Protein AF-A0A3B9VML9-F1 (afdb_monomer_lite)

Radius of gyration: 15.19 Å; chains: 1; bounding box: 30×22×42 Å

Second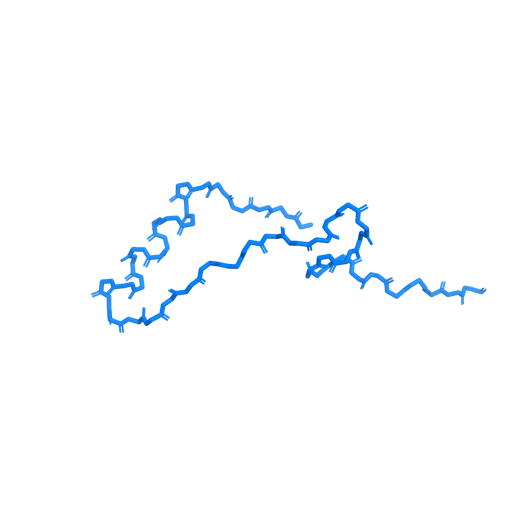ary structure (DSSP, 8-state):
--PPPHHHHHHHHHHHHHTT----PPPP-SGGGT-STTT-------

Sequence (46 aa):
WTASRKEDEIAFVKTLEKYGVPVTVRDTRGREIDGACGQLAAANKA

Foldseek 3Di:
DDDDDPVVVVVVCVVCVVVVHDDDDDDFDCVVVLPGPPSPDPPPDD

Structure (mmCIF, N/CA/C/O backbone):
data_AF-A0A3B9VML9-F1
#
_entry.id   AF-A0A3B9VML9-F1
#
loop_
_atom_site.group_PDB
_atom_site.id
_atom_site.type_symbol
_atom_site.label_atom_id
_atom_site.label_alt_id
_atom_site.label_comp_id
_atom_site.label_asym_id
_atom_site.label_entity_id
_atom_site.label_seq_id
_atom_site.pdbx_PDB_ins_code
_atom_site.Cartn_x
_atom_site.Cartn_y
_atom_site.Cartn_z
_atom_site.occupancy
_atom_site.B_iso_or_equiv
_atom_site.auth_seq_id
_atom_site.auth_comp_id
_atom_site.auth_asym_id
_atom_site.auth_atom_id
_atom_site.pdbx_PDB_model_num
ATOM 1 N N . TRP A 1 1 ? 1.566 0.331 -15.942 1.00 68.06 1 TRP A N 1
ATOM 2 C CA . TRP A 1 1 ? 0.921 0.303 -14.613 1.00 68.06 1 TRP A CA 1
ATOM 3 C C . TRP A 1 1 ? 0.903 1.721 -14.066 1.00 68.06 1 TRP A C 1
ATOM 5 O O . TRP A 1 1 ? 1.914 2.402 -14.199 1.00 68.06 1 TRP A O 1
ATOM 15 N N . THR A 1 2 ? -0.219 2.163 -13.495 1.00 80.69 2 THR A N 1
ATOM 16 C CA . THR A 1 2 ? -0.378 3.508 -12.918 1.00 80.69 2 THR A CA 1
ATOM 17 C C . THR A 1 2 ? -0.807 3.349 -11.467 1.00 80.69 2 THR A C 1
ATOM 19 O O . THR A 1 2 ? -1.758 2.620 -11.195 1.00 80.69 2 THR A O 1
ATOM 22 N N . ALA A 1 3 ? -0.093 3.990 -10.541 1.00 86.81 3 ALA A N 1
ATOM 23 C CA . ALA A 1 3 ? -0.434 3.943 -9.124 1.00 86.81 3 ALA A CA 1
ATOM 24 C C . ALA A 1 3 ? -1.756 4.679 -8.851 1.00 86.81 3 ALA A C 1
ATOM 26 O O . ALA A 1 3 ? -2.048 5.690 -9.494 1.00 86.81 3 ALA A O 1
ATOM 27 N N . SER A 1 4 ? -2.521 4.199 -7.870 1.00 93.81 4 SER A N 1
ATOM 28 C CA . SER A 1 4 ? -3.673 4.929 -7.336 1.00 93.81 4 SER A CA 1
ATOM 29 C C . SER A 1 4 ? -3.244 6.267 -6.729 1.00 93.81 4 SER A C 1
ATOM 31 O O . SE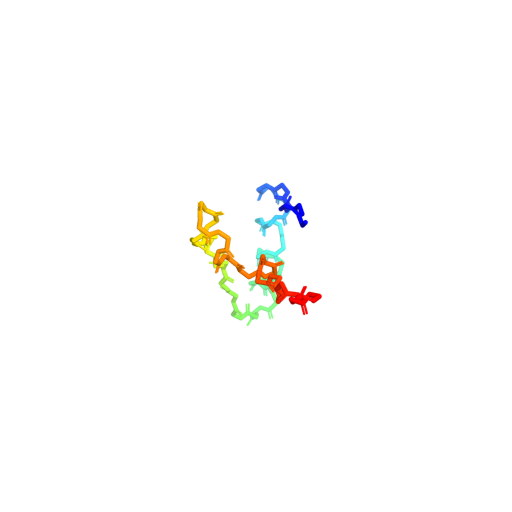R A 1 4 ? -2.092 6.447 -6.324 1.00 93.81 4 SER A O 1
ATOM 33 N N . ARG A 1 5 ? -4.187 7.207 -6.614 1.00 96.94 5 ARG A N 1
ATOM 34 C CA . ARG A 1 5 ? -3.959 8.435 -5.844 1.00 96.94 5 ARG A CA 1
ATOM 35 C C . ARG A 1 5 ? -3.795 8.075 -4.368 1.00 96.94 5 ARG A C 1
ATOM 37 O O . ARG A 1 5 ? -4.380 7.103 -3.888 1.00 96.94 5 ARG A O 1
ATOM 44 N N . LYS A 1 6 ? -3.035 8.884 -3.627 1.00 95.44 6 LYS A N 1
ATOM 45 C CA . LYS A 1 6 ? -2.737 8.597 -2.216 1.00 95.44 6 LYS A CA 1
ATOM 46 C C . LYS A 1 6 ? -3.999 8.540 -1.348 1.00 95.44 6 LYS A C 1
ATOM 48 O O . LYS A 1 6 ? -4.087 7.712 -0.448 1.00 95.44 6 LYS A O 1
AT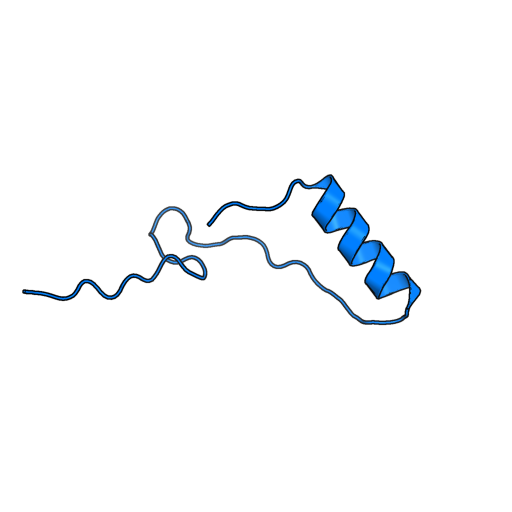OM 53 N N . GLU A 1 7 ? -4.983 9.386 -1.639 1.00 97.88 7 GLU A N 1
ATOM 54 C CA . GLU A 1 7 ? -6.279 9.389 -0.951 1.00 97.88 7 GLU A CA 1
ATOM 55 C C . GLU A 1 7 ? -7.070 8.087 -1.141 1.00 97.88 7 GLU A C 1
ATOM 57 O O . GLU A 1 7 ? -7.662 7.595 -0.180 1.00 97.88 7 GLU A O 1
ATOM 62 N N . ASP A 1 8 ? -7.016 7.492 -2.336 1.00 98.25 8 ASP A N 1
ATOM 63 C CA . ASP A 1 8 ? -7.715 6.243 -2.644 1.00 98.25 8 ASP A CA 1
ATOM 64 C C . ASP A 1 8 ? -7.073 5.064 -1.900 1.00 98.25 8 ASP A C 1
ATOM 66 O O . ASP A 1 8 ? -7.771 4.242 -1.306 1.00 98.25 8 ASP A O 1
ATOM 70 N N . GLU A 1 9 ? -5.736 5.012 -1.868 1.00 97.75 9 GLU A N 1
ATOM 71 C CA . GLU A 1 9 ? -4.981 4.023 -1.087 1.00 97.75 9 GLU A CA 1
ATOM 72 C C . GLU A 1 9 ? -5.339 4.101 0.407 1.00 97.75 9 GLU A C 1
ATOM 74 O O . GLU A 1 9 ? -5.633 3.083 1.035 1.00 97.75 9 GLU A O 1
ATOM 79 N N . ILE A 1 10 ? -5.384 5.314 0.970 1.00 98.19 10 ILE A N 1
ATOM 80 C CA . ILE A 1 10 ? -5.740 5.536 2.378 1.00 98.19 10 ILE A CA 1
ATOM 81 C C . ILE A 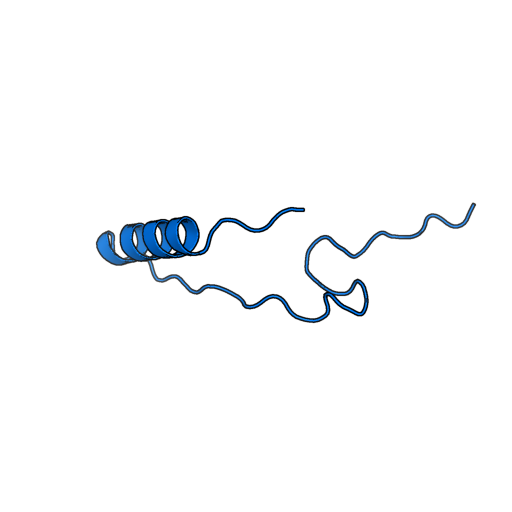1 10 ? -7.185 5.108 2.658 1.00 98.19 10 ILE A C 1
ATOM 83 O O . ILE A 1 10 ? -7.449 4.472 3.680 1.00 98.19 10 ILE A O 1
ATOM 87 N N . ALA A 1 11 ? -8.132 5.455 1.781 1.00 98.56 11 ALA A N 1
ATOM 88 C CA . ALA A 1 11 ? -9.535 5.078 1.940 1.00 98.56 11 ALA A CA 1
ATOM 89 C C . ALA A 1 11 ? -9.716 3.552 1.926 1.00 98.56 11 ALA A C 1
ATOM 91 O O . ALA A 1 11 ? -10.484 3.007 2.726 1.00 98.56 11 ALA A O 1
ATOM 92 N N . PHE A 1 12 ? -8.967 2.861 1.066 1.00 98.38 12 PHE A N 1
ATOM 93 C CA . PHE A 1 12 ? -8.973 1.406 0.986 1.00 98.38 12 PHE A CA 1
ATOM 94 C C . PHE A 1 12 ? -8.436 0.758 2.269 1.00 98.38 12 PHE A C 1
ATOM 96 O O . PHE A 1 12 ? -9.118 -0.083 2.858 1.00 98.38 12 PHE A O 1
ATOM 103 N N . VAL A 1 13 ? -7.269 1.203 2.752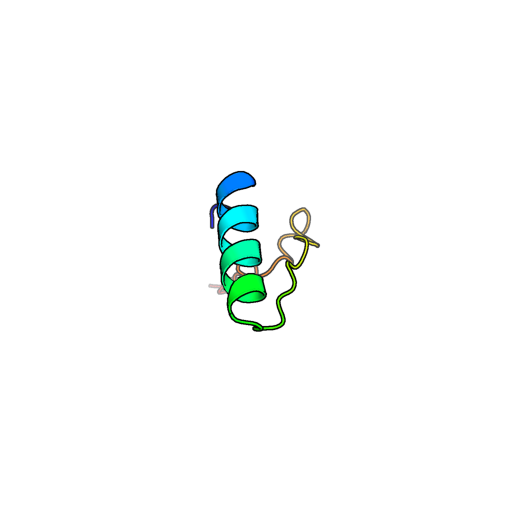 1.00 98.56 13 VAL A N 1
ATOM 104 C CA . VAL A 1 13 ? -6.665 0.721 4.010 1.00 98.56 13 VAL A CA 1
ATOM 105 C C . VAL A 1 13 ? -7.627 0.904 5.183 1.00 98.56 13 VAL A C 1
ATOM 107 O O . VAL A 1 13 ? -7.965 -0.071 5.851 1.00 98.56 13 VAL A O 1
ATOM 110 N N . LYS A 1 14 ? -8.162 2.118 5.367 1.00 98.62 14 LYS A N 1
ATOM 111 C CA . LYS A 1 14 ? -9.113 2.423 6.45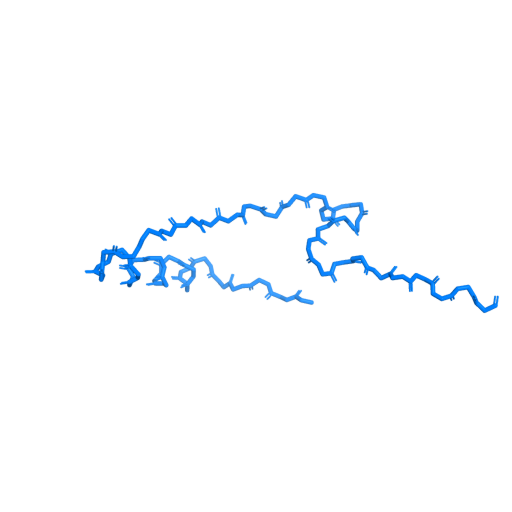1 1.00 98.62 14 LYS A CA 1
ATOM 112 C C . LYS A 1 14 ? -10.358 1.544 6.407 1.00 98.62 14 LYS A C 1
ATOM 114 O O . LYS A 1 14 ? -10.897 1.175 7.449 1.00 98.62 14 LYS A O 1
ATOM 119 N N . THR A 1 15 ? -10.840 1.232 5.206 1.00 98.75 15 THR A N 1
ATOM 120 C CA . THR A 1 15 ? -12.004 0.358 5.040 1.00 98.75 15 THR A CA 1
ATOM 121 C C . THR A 1 15 ? -11.684 -1.048 5.533 1.00 98.75 15 THR A C 1
ATOM 123 O O . THR A 1 15 ? -12.440 -1.579 6.338 1.00 98.75 15 THR A O 1
ATOM 126 N N . LEU A 1 16 ? -10.554 -1.630 5.126 1.00 98.81 16 LEU A N 1
ATOM 127 C CA . LEU A 1 16 ? -10.140 -2.967 5.568 1.00 98.81 16 LEU A CA 1
ATOM 128 C C . LEU A 1 16 ? -9.913 -3.042 7.084 1.00 98.81 16 LEU A C 1
ATOM 130 O O . LEU A 1 16 ? -10.437 -3.947 7.737 1.00 98.81 16 LEU A O 1
ATOM 134 N N . GLU A 1 17 ? -9.222 -2.054 7.656 1.00 98.50 17 GLU A N 1
ATOM 135 C CA . GLU A 1 17 ? -8.987 -1.964 9.102 1.00 98.50 17 GLU A CA 1
ATOM 136 C C . GLU A 1 17 ? -10.299 -1.883 9.894 1.00 98.50 17 GLU A C 1
ATOM 138 O O . GLU A 1 17 ? -10.440 -2.546 10.922 1.00 98.50 17 GLU A O 1
ATOM 143 N N . LYS A 1 18 ? -11.301 -1.139 9.396 1.00 98.69 18 LYS A N 1
ATOM 144 C CA . LYS A 1 18 ? -12.636 -1.048 10.018 1.00 98.69 18 LYS A CA 1
ATOM 145 C C . LYS A 1 18 ? -13.338 -2.407 10.110 1.00 98.69 18 LYS A C 1
ATOM 147 O O . LYS A 1 18 ? -14.105 -2.628 11.044 1.00 98.69 18 LYS A O 1
ATOM 152 N N . TYR A 1 19 ? -13.085 -3.308 9.164 1.00 98.75 19 TYR A N 1
ATOM 153 C CA . TYR A 1 19 ? -13.604 -4.679 9.190 1.00 98.75 19 TYR A CA 1
ATOM 154 C C . TYR A 1 19 ? -12.690 -5.657 9.947 1.00 98.75 19 TYR A C 1
ATOM 156 O O . TYR A 1 19 ? -12.958 -6.856 9.957 1.00 98.75 19 TYR A O 1
ATOM 164 N N . GLY A 1 20 ? -11.624 -5.167 10.588 1.00 98.50 20 GLY A N 1
ATOM 165 C CA . GLY A 1 20 ? -10.674 -5.993 11.330 1.00 98.50 20 GLY A CA 1
ATOM 166 C C . GLY A 1 20 ? -9.746 -6.819 10.439 1.00 98.50 20 GLY A C 1
ATOM 167 O O . GLY A 1 20 ? -9.158 -7.785 10.918 1.00 98.50 20 GLY A O 1
ATOM 168 N N . VAL A 1 21 ? -9.613 -6.470 9.154 1.00 98.69 21 VAL A N 1
ATOM 169 C CA . VAL A 1 21 ? -8.707 -7.150 8.220 1.00 98.69 21 VAL A CA 1
ATOM 170 C C . VAL A 1 21 ? -7.313 -6.521 8.328 1.00 98.69 21 VAL A C 1
ATOM 172 O O . VAL A 1 21 ? -7.168 -5.338 8.010 1.00 98.69 21 VAL A O 1
ATOM 175 N N . PRO A 1 22 ? -6.269 -7.270 8.736 1.00 98.38 22 PRO A N 1
ATOM 176 C CA . PRO A 1 22 ? -4.905 -6.757 8.745 1.00 98.38 22 PRO A CA 1
ATOM 177 C C . PRO A 1 22 ? -4.448 -6.412 7.329 1.00 98.38 22 PRO A C 1
ATOM 179 O O . PRO A 1 22 ? -4.561 -7.224 6.409 1.00 98.38 22 PRO A O 1
ATOM 182 N N . VAL A 1 23 ? -3.903 -5.215 7.156 1.00 98.19 23 VAL A N 1
ATOM 183 C CA . VAL A 1 23 ? -3.494 -4.696 5.851 1.00 98.19 23 VAL A CA 1
ATOM 184 C C . VAL A 1 23 ? -2.174 -3.946 5.976 1.00 98.19 23 VAL A C 1
ATOM 186 O O . VAL A 1 23 ? -1.904 -3.287 6.975 1.00 98.19 23 VAL A O 1
ATOM 189 N N . THR A 1 24 ? -1.335 -4.050 4.947 1.00 97.50 24 THR A N 1
ATOM 190 C CA . THR A 1 24 ? -0.136 -3.223 4.789 1.00 97.50 24 THR A CA 1
ATOM 191 C C . THR A 1 24 ? -0.040 -2.731 3.350 1.00 97.50 24 THR A C 1
ATOM 193 O O . THR A 1 24 ? -0.447 -3.423 2.415 1.00 97.50 24 THR A O 1
ATOM 196 N N . VAL A 1 25 ? 0.511 -1.531 3.169 1.00 95.94 25 VAL A N 1
ATOM 197 C CA . VAL A 1 25 ? 0.884 -1.006 1.853 1.00 95.94 25 VAL A CA 1
ATOM 198 C C . VAL A 1 25 ? 2.373 -1.255 1.657 1.00 95.94 25 VAL A C 1
ATOM 200 O O . VAL A 1 25 ? 3.177 -0.958 2.539 1.00 95.94 25 VAL A O 1
ATOM 203 N N . ARG A 1 26 ? 2.750 -1.814 0.505 1.00 94.69 26 ARG A N 1
ATOM 204 C CA . ARG A 1 26 ? 4.155 -2.023 0.147 1.00 94.69 26 ARG A CA 1
ATOM 205 C C . ARG A 1 26 ? 4.646 -0.852 -0.691 1.00 94.69 26 ARG A C 1
ATOM 207 O O . ARG A 1 26 ? 4.102 -0.598 -1.764 1.00 94.69 26 ARG A O 1
ATOM 214 N N . ASP A 1 27 ? 5.706 -0.197 -0.233 1.00 92.19 27 ASP A N 1
ATOM 215 C CA . ASP A 1 27 ? 6.378 0.829 -1.023 1.00 92.19 27 ASP A CA 1
ATOM 216 C C . ASP A 1 27 ? 6.889 0.259 -2.349 1.00 92.19 27 ASP A C 1
ATOM 218 O O . ASP A 1 27 ? 7.345 -0.887 -2.434 1.00 92.19 27 ASP A O 1
ATOM 222 N N . THR A 1 28 ? 6.853 1.081 -3.400 1.00 91.44 28 THR A N 1
ATOM 223 C CA . THR A 1 28 ? 7.489 0.700 -4.662 1.00 91.44 28 THR A CA 1
ATOM 224 C C . THR A 1 28 ? 9.008 0.777 -4.509 1.00 91.44 28 THR A C 1
ATOM 226 O O . THR A 1 28 ? 9.548 1.833 -4.189 1.00 91.44 28 THR A O 1
ATOM 229 N N . ARG A 1 29 ? 9.706 -0.327 -4.780 1.00 93.88 29 ARG A N 1
ATOM 230 C CA . ARG A 1 29 ? 11.175 -0.425 -4.774 1.00 93.88 29 ARG A CA 1
ATOM 231 C C . ARG A 1 29 ? 11.664 -0.920 -6.135 1.00 93.88 29 ARG A C 1
ATOM 233 O O . ARG A 1 29 ? 10.982 -1.738 -6.746 1.00 93.88 29 ARG A O 1
ATOM 240 N N . GLY A 1 30 ? 12.833 -0.452 -6.580 1.00 94.25 30 GLY A N 1
ATOM 241 C CA . GLY A 1 30 ? 13.473 -0.905 -7.819 1.00 94.25 30 GLY A CA 1
ATOM 242 C C . GLY A 1 30 ? 12.827 -0.372 -9.099 1.00 94.25 30 GLY A C 1
ATOM 243 O O . GLY A 1 30 ? 12.994 -0.977 -10.153 1.00 94.25 30 GLY A O 1
ATOM 244 N N . ARG A 1 31 ? 12.071 0.733 -9.032 1.00 91.50 31 ARG A N 1
ATOM 245 C CA . ARG A 1 31 ? 11.390 1.298 -10.212 1.00 91.50 31 ARG A CA 1
ATOM 246 C C . ARG A 1 31 ? 12.387 1.797 -11.253 1.00 91.50 31 ARG A C 1
ATOM 248 O O . ARG A 1 31 ? 12.162 1.651 -12.447 1.00 91.50 31 ARG A O 1
ATOM 255 N N . GLU A 1 32 ? 13.467 2.385 -10.766 1.00 92.88 32 GLU A N 1
ATOM 256 C CA . GLU A 1 32 ? 14.581 2.962 -11.507 1.00 92.88 32 GLU A CA 1
ATOM 257 C C . GLU A 1 32 ? 15.461 1.927 -12.225 1.00 92.88 32 GLU A C 1
ATOM 259 O O . GLU A 1 32 ? 16.244 2.302 -13.090 1.00 92.88 32 GLU A O 1
ATOM 264 N N . ILE A 1 33 ? 15.315 0.641 -11.888 1.00 91.69 33 ILE A N 1
ATOM 265 C CA . ILE A 1 33 ? 16.048 -0.482 -12.494 1.00 91.69 33 ILE A CA 1
ATOM 266 C C . ILE A 1 33 ? 15.116 -1.504 -13.162 1.00 91.69 33 ILE A C 1
ATOM 268 O O . ILE A 1 33 ? 15.501 -2.657 -13.336 1.00 91.69 33 ILE A O 1
ATOM 272 N N . ASP A 1 34 ? 13.870 -1.118 -13.458 1.00 90.94 34 ASP A N 1
ATOM 273 C CA . ASP A 1 34 ? 12.830 -2.010 -13.998 1.00 90.94 34 ASP A CA 1
ATOM 274 C C . ASP A 1 34 ? 12.604 -3.292 -13.171 1.00 90.94 34 ASP A C 1
ATOM 276 O O . ASP A 1 34 ? 12.197 -4.341 -13.672 1.00 90.94 34 ASP A O 1
ATOM 280 N N . GLY A 1 35 ? 12.852 -3.197 -11.865 1.00 91.25 35 GLY A N 1
ATOM 281 C CA . GLY A 1 35 ? 12.776 -4.296 -10.908 1.00 91.25 35 GLY A CA 1
ATOM 282 C C . GLY A 1 35 ? 11.537 -4.274 -10.014 1.00 91.25 35 GLY A C 1
ATOM 283 O O . GLY A 1 35 ? 11.386 -5.171 -9.183 1.00 91.25 35 GLY A O 1
ATOM 284 N N . ALA A 1 36 ? 10.649 -3.279 -10.130 1.00 92.75 36 ALA A N 1
ATOM 285 C CA . ALA A 1 36 ? 9.415 -3.282 -9.351 1.00 92.75 36 ALA A CA 1
ATOM 286 C C . ALA A 1 36 ? 8.424 -4.335 -9.874 1.00 92.75 36 ALA A C 1
ATOM 288 O O . ALA A 1 36 ? 8.479 -4.788 -11.022 1.00 92.75 36 ALA A O 1
ATOM 289 N N . CYS A 1 37 ? 7.461 -4.706 -9.028 1.00 90.56 37 CYS A N 1
ATOM 290 C CA . CYS A 1 37 ? 6.388 -5.624 -9.401 1.00 90.56 37 CYS A CA 1
ATOM 291 C C . CYS A 1 37 ? 5.710 -5.177 -10.711 1.00 90.56 37 CYS A C 1
ATOM 293 O O . CYS A 1 37 ? 5.240 -4.046 -10.819 1.00 90.56 37 CYS A O 1
ATOM 295 N N . GLY A 1 38 ? 5.646 -6.073 -11.700 1.00 86.94 38 GLY A N 1
ATOM 296 C CA . GLY A 1 38 ? 5.036 -5.810 -13.008 1.00 86.94 38 GLY A CA 1
ATOM 297 C C . GLY A 1 38 ? 5.935 -5.120 -14.045 1.00 86.94 38 GLY A C 1
ATOM 298 O O . GLY A 1 38 ? 5.491 -4.972 -15.180 1.00 86.94 38 GLY A O 1
ATOM 299 N N . GLN A 1 39 ? 7.169 -4.724 -13.702 1.00 90.44 39 GLN A N 1
ATOM 300 C CA . GLN A 1 39 ? 8.152 -4.198 -14.670 1.00 90.44 39 GLN A CA 1
ATOM 301 C C . GLN A 1 39 ? 9.030 -5.278 -15.305 1.00 90.44 39 GLN A C 1
ATOM 303 O O . GLN A 1 39 ? 9.609 -5.028 -16.358 1.00 90.44 39 GLN A O 1
ATOM 308 N N . LEU A 1 40 ? 9.109 -6.468 -14.700 1.00 86.38 40 LEU A N 1
ATOM 309 C CA . LEU A 1 40 ? 9.883 -7.592 -15.226 1.00 86.38 40 LEU A CA 1
ATOM 310 C C . LEU A 1 40 ? 9.278 -8.087 -16.548 1.00 86.38 40 LEU A C 1
ATOM 312 O O . LEU A 1 40 ? 8.494 -9.035 -16.586 1.00 86.38 40 LEU A O 1
ATOM 316 N N . ALA A 1 41 ? 9.648 -7.433 -17.642 1.00 79.62 41 ALA A N 1
ATOM 317 C CA . ALA A 1 41 ? 9.429 -7.923 -18.985 1.00 79.62 41 ALA A CA 1
ATOM 318 C C . ALA A 1 41 ? 10.535 -8.937 -19.286 1.00 79.62 41 ALA A C 1
ATOM 320 O O . ALA A 1 41 ? 11.713 -8.585 -19.360 1.00 79.62 41 ALA A O 1
ATOM 321 N N . ALA A 1 42 ? 10.171 -10.207 -19.466 1.00 69.19 42 ALA A N 1
ATOM 322 C CA . ALA A 1 42 ? 11.068 -11.135 -20.133 1.00 69.19 42 ALA A CA 1
ATOM 323 C C . ALA A 1 42 ? 11.282 -10.590 -21.550 1.00 69.19 42 ALA A C 1
ATOM 325 O O . ALA A 1 42 ? 10.374 -10.637 -22.381 1.00 69.19 42 ALA A O 1
ATOM 326 N N . ALA A 1 43 ? 12.450 -10.007 -21.812 1.00 68.62 43 ALA A N 1
ATOM 327 C CA . ALA A 1 43 ? 12.827 -9.662 -23.168 1.00 68.62 43 ALA A CA 1
ATOM 328 C C . ALA A 1 43 ? 12.908 -10.980 -23.944 1.00 68.62 43 ALA A C 1
ATOM 330 O O . ALA A 1 43 ? 13.858 -11.745 -23.774 1.00 68.62 43 ALA A O 1
ATOM 331 N N . ASN A 1 44 ? 11.890 -11.274 -24.755 1.00 65.88 44 ASN A N 1
ATOM 332 C CA . ASN A 1 44 ? 12.004 -12.314 -25.764 1.00 65.88 44 ASN A CA 1
ATOM 333 C C . ASN A 1 44 ? 13.157 -11.891 -26.674 1.00 65.88 44 ASN A C 1
ATOM 335 O O . ASN A 1 44 ? 13.026 -10.948 -27.454 1.00 65.88 44 ASN A O 1
ATOM 339 N N . LYS A 1 45 ? 14.311 -12.545 -26.521 1.00 61.41 45 LYS A N 1
ATOM 340 C CA . LYS A 1 45 ? 15.366 -12.484 -27.526 1.00 61.41 45 LYS A CA 1
ATOM 341 C C . LYS A 1 45 ? 14.797 -13.152 -28.775 1.00 61.41 45 LYS A C 1
ATOM 343 O O . LYS A 1 45 ? 14.531 -14.352 -28.741 1.00 61.41 45 LYS A O 1
ATOM 348 N N . ALA A 1 46 ? 14.532 -12.346 -29.800 1.00 57.00 46 ALA A N 1
ATOM 349 C CA . ALA A 1 46 ? 14.374 -12.838 -31.162 1.00 57.00 46 ALA A CA 1
ATOM 350 C C . ALA A 1 46 ? 15.696 -13.445 -31.649 1.00 57.00 46 ALA A C 1
ATOM 352 O O . ALA A 1 46 ? 16.762 -12.947 -31.207 1.00 57.00 46 ALA A O 1
#

pLDDT: mean 90.48, std 10.99, range [57.0, 98.81]